Protein AF-A0A9E2DGU1-F1 (afdb_monomer_lite)

Sequence (88 aa):
MTIDFEKSSRSLVSIFGIFLALFIVSCEDDDHAHEEEHTDAEGFILESSSETEVYREFKGTKTGSIILNAGETLELSVHFLGDDGKEL

Structure (mmCIF, N/CA/C/O backbone):
data_AF-A0A9E2DGU1-F1
#
_entry.id   AF-A0A9E2DGU1-F1
#
loop_
_atom_site.group_PDB
_atom_site.id
_atom_site.type_symbol
_atom_site.label_atom_id
_atom_site.label_alt_id
_atom_site.label_comp_id
_atom_site.label_asym_id
_atom_site.label_entity_id
_atom_site.label_seq_id
_atom_site.pdbx_PDB_ins_code
_atom_site.Cartn_x
_atom_site.Cartn_y
_atom_site.Cartn_z
_atom_site.occupancy
_atom_site.B_iso_or_equiv
_atom_site.auth_seq_id
_atom_site.auth_comp_id
_atom_site.auth_asym_id
_atom_site.au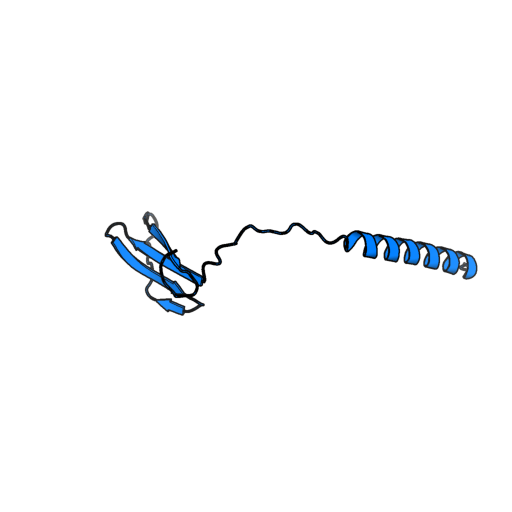th_atom_id
_atom_site.pdbx_PDB_model_num
ATOM 1 N N . MET A 1 1 ? -0.340 42.487 -52.572 1.00 45.59 1 MET A N 1
ATOM 2 C CA . MET A 1 1 ? 0.428 41.986 -51.414 1.00 45.59 1 MET A CA 1
ATOM 3 C C . MET A 1 1 ? 1.401 40.934 -51.935 1.00 45.59 1 MET A C 1
ATOM 5 O O . MET A 1 1 ? 1.068 39.759 -51.960 1.00 45.59 1 MET A O 1
ATOM 9 N N . THR A 1 2 ? 2.539 41.352 -52.492 1.00 52.16 2 THR A N 1
ATOM 10 C CA . THR A 1 2 ? 3.583 40.429 -52.959 1.00 52.16 2 THR A CA 1
ATOM 11 C C . THR A 1 2 ? 4.416 40.048 -51.747 1.00 52.16 2 THR A C 1
ATOM 13 O O . THR A 1 2 ? 5.108 40.885 -51.180 1.00 52.16 2 THR A O 1
ATOM 16 N N . ILE A 1 3 ? 4.263 38.816 -51.274 1.00 58.25 3 ILE A N 1
ATOM 17 C CA . ILE A 1 3 ? 5.099 38.299 -50.193 1.00 58.25 3 ILE A CA 1
ATOM 18 C C . ILE A 1 3 ? 6.467 38.027 -50.822 1.00 58.25 3 ILE A C 1
ATOM 20 O O . ILE A 1 3 ? 6.586 37.129 -51.654 1.00 58.25 3 ILE A O 1
ATOM 24 N N . ASP A 1 4 ? 7.475 38.834 -50.480 1.00 60.00 4 ASP A N 1
ATOM 25 C CA . ASP A 1 4 ? 8.853 38.659 -50.950 1.00 60.00 4 ASP A CA 1
ATOM 26 C C . ASP A 1 4 ? 9.412 37.326 -50.431 1.00 60.00 4 ASP A C 1
ATOM 28 O O . ASP A 1 4 ? 9.915 37.218 -49.307 1.00 60.00 4 ASP A O 1
ATOM 32 N N . PHE A 1 5 ? 9.287 36.291 -51.263 1.00 57.66 5 PHE A N 1
ATOM 33 C CA . PHE A 1 5 ? 9.619 34.901 -50.946 1.00 57.66 5 PHE A CA 1
ATOM 34 C C . PHE A 1 5 ? 11.084 34.727 -50.523 1.00 57.66 5 PHE A C 1
ATOM 36 O O . PHE A 1 5 ? 11.392 33.915 -49.656 1.00 57.66 5 PHE A O 1
ATOM 43 N N . GLU A 1 6 ? 11.990 35.542 -51.062 1.00 60.81 6 GLU A N 1
ATOM 44 C CA . GLU A 1 6 ? 13.420 35.490 -50.747 1.00 60.81 6 GLU A CA 1
ATOM 45 C C . GLU A 1 6 ? 13.732 36.040 -49.342 1.00 60.81 6 GLU A C 1
ATOM 47 O O . GLU A 1 6 ? 14.498 35.446 -48.580 1.00 60.81 6 GLU A O 1
ATOM 52 N N . LYS A 1 7 ? 13.065 37.134 -48.944 1.00 60.06 7 LYS A N 1
ATOM 53 C CA . LYS A 1 7 ? 13.150 37.692 -47.585 1.00 60.06 7 LYS A CA 1
ATOM 54 C C . LYS A 1 7 ? 12.478 36.763 -46.570 1.00 60.06 7 LYS A C 1
ATOM 56 O O . LYS A 1 7 ? 12.999 36.578 -45.471 1.00 60.06 7 LYS A O 1
ATOM 61 N N . SER A 1 8 ? 11.360 36.148 -46.962 1.00 65.00 8 SER A N 1
ATOM 62 C CA . SER A 1 8 ? 10.650 35.137 -46.174 1.00 65.00 8 SER A CA 1
ATOM 63 C C . SER A 1 8 ? 11.506 33.885 -45.959 1.00 65.00 8 SER A C 1
ATOM 65 O O . SER A 1 8 ? 11.661 33.459 -44.821 1.00 65.00 8 SER A O 1
ATOM 67 N N . SER A 1 9 ? 12.161 33.366 -47.001 1.00 67.31 9 SER A N 1
ATOM 68 C CA . SER A 1 9 ? 13.052 32.202 -46.921 1.00 67.31 9 SER A CA 1
ATOM 69 C C . SER A 1 9 ? 14.248 32.449 -45.995 1.00 67.31 9 SER A C 1
ATOM 71 O O . SER A 1 9 ? 14.510 31.656 -45.094 1.00 67.31 9 SER A O 1
ATOM 73 N N . ARG A 1 10 ? 14.913 33.608 -46.108 1.00 73.38 10 ARG A N 1
ATOM 74 C CA . ARG A 1 10 ? 16.017 33.988 -45.203 1.00 73.38 10 ARG A CA 1
ATOM 75 C C . ARG A 1 10 ? 15.562 34.115 -43.747 1.00 73.38 10 ARG A C 1
ATOM 77 O O . ARG A 1 10 ? 16.281 33.701 -42.841 1.00 73.38 10 ARG A O 1
ATOM 84 N N . SER A 1 11 ? 14.360 34.651 -43.525 1.00 74.38 11 SER A N 1
ATOM 85 C CA . SER A 1 11 ? 13.756 34.742 -42.193 1.00 74.38 11 SER A CA 1
ATOM 86 C C . SER A 1 11 ? 13.401 33.365 -41.629 1.00 74.38 11 SER A C 1
ATOM 88 O O . SER A 1 11 ? 13.638 33.117 -40.452 1.00 74.38 11 SER A O 1
ATOM 90 N N . LEU A 1 12 ? 12.865 32.462 -42.453 1.00 76.94 12 LEU A N 1
ATOM 91 C CA . LEU A 1 12 ? 12.509 31.100 -42.055 1.00 76.94 12 LEU A CA 1
ATOM 92 C C . LEU A 1 12 ? 13.750 30.270 -41.720 1.00 76.94 12 LEU A C 1
ATOM 94 O O . LEU A 1 12 ? 13.753 29.578 -40.708 1.00 76.94 12 LEU A O 1
ATOM 98 N N . VAL A 1 13 ? 14.826 30.402 -42.501 1.00 81.44 13 VAL A N 1
ATOM 99 C CA . VAL A 1 13 ? 16.120 29.764 -42.210 1.00 81.44 13 VAL A CA 1
ATOM 100 C C . VAL A 1 13 ? 16.697 30.277 -40.888 1.00 81.44 13 VAL A C 1
ATOM 102 O O . VAL A 1 13 ? 17.191 29.485 -40.092 1.00 81.44 13 VAL A O 1
ATOM 105 N N . SER A 1 14 ? 16.581 31.579 -40.609 1.00 81.50 14 SER A N 1
ATOM 106 C CA . SER A 1 14 ? 17.016 32.148 -39.328 1.00 81.50 14 SER A CA 1
ATOM 107 C C . SER A 1 14 ? 16.196 31.622 -38.148 1.00 81.50 14 SER A C 1
ATOM 109 O O . SER A 1 14 ? 16.772 31.274 -37.123 1.00 81.50 14 SER A O 1
ATOM 111 N N . ILE A 1 15 ? 14.867 31.550 -38.277 1.00 82.75 15 ILE A N 1
ATOM 112 C CA . ILE A 1 15 ? 13.981 31.034 -37.222 1.00 82.75 15 ILE A CA 1
ATOM 113 C C . ILE A 1 15 ? 14.259 29.549 -36.977 1.00 82.75 15 ILE A C 1
ATOM 115 O O . ILE A 1 15 ? 14.382 29.129 -35.831 1.00 82.75 15 ILE A O 1
ATOM 119 N N . PHE A 1 16 ? 14.418 28.767 -38.044 1.00 82.56 16 PHE A N 1
ATOM 120 C CA . PHE A 1 16 ? 14.748 27.349 -37.958 1.00 82.56 16 PHE A CA 1
ATOM 121 C C . PHE A 1 16 ? 16.123 27.114 -37.319 1.00 82.56 16 PHE A C 1
ATOM 123 O O . PHE A 1 16 ? 16.264 26.222 -36.489 1.00 82.56 16 PHE A O 1
ATOM 130 N N . GLY A 1 17 ? 17.116 27.953 -37.630 1.00 83.50 17 GLY A N 1
ATOM 131 C CA . GLY A 1 17 ? 18.433 27.911 -36.992 1.00 83.50 17 GLY A CA 1
ATOM 132 C C . GLY A 1 17 ? 18.387 28.225 -35.494 1.00 83.50 17 GLY A C 1
ATOM 133 O O . GLY A 1 17 ? 19.026 27.532 -34.709 1.00 83.50 17 GLY A O 1
ATOM 134 N N . ILE A 1 18 ? 17.585 29.214 -35.084 1.00 83.25 18 ILE A N 1
ATOM 135 C CA . ILE A 1 18 ? 17.356 29.519 -33.662 1.00 83.25 18 ILE A CA 1
ATOM 136 C C . ILE A 1 18 ? 16.651 28.343 -32.973 1.00 83.25 18 ILE A C 1
ATOM 138 O O . ILE A 1 18 ? 17.039 27.960 -31.876 1.00 83.25 18 ILE A O 1
ATOM 142 N N . PHE A 1 19 ? 15.659 27.733 -33.624 1.00 82.12 19 PHE A N 1
ATOM 143 C CA . PHE A 1 19 ? 14.930 26.587 -33.081 1.00 82.12 19 PHE A CA 1
ATOM 144 C C . PHE A 1 19 ? 15.835 25.360 -32.890 1.00 82.12 19 PHE A C 1
ATOM 146 O O . PHE A 1 19 ? 15.797 24.729 -31.839 1.00 82.12 19 PHE A O 1
ATOM 153 N N . LEU A 1 20 ? 16.700 25.062 -33.866 1.00 82.00 20 LEU A N 1
ATOM 154 C CA . LEU A 1 20 ? 17.713 24.008 -33.761 1.00 82.00 20 LEU A CA 1
ATOM 155 C C . LEU A 1 20 ? 18.732 24.294 -32.650 1.00 82.00 20 LEU A C 1
ATOM 157 O O . LEU A 1 20 ? 19.094 23.382 -31.915 1.00 82.00 20 LEU A O 1
ATOM 161 N N . ALA A 1 21 ? 19.169 25.548 -32.497 1.00 79.00 21 ALA A N 1
ATOM 162 C CA . ALA A 1 21 ? 20.086 25.933 -31.425 1.00 79.00 21 ALA A CA 1
ATOM 163 C C . ALA A 1 21 ? 19.450 25.764 -30.034 1.00 79.00 21 ALA A C 1
ATOM 165 O O . ALA A 1 21 ? 20.088 25.231 -29.132 1.00 79.00 21 ALA A O 1
ATOM 166 N N . LEU A 1 22 ? 18.182 26.160 -29.871 1.00 76.50 22 LEU A N 1
ATOM 167 C CA . LEU A 1 22 ? 17.434 25.972 -28.622 1.00 76.50 22 LEU A CA 1
ATOM 168 C C . LEU A 1 22 ? 17.161 24.491 -28.323 1.00 76.50 22 LEU A C 1
ATOM 170 O O . LEU A 1 22 ? 17.184 24.098 -27.162 1.00 76.50 22 LEU A O 1
ATOM 174 N N . PHE A 1 23 ? 16.944 23.665 -29.351 1.00 74.00 23 PHE A N 1
ATOM 175 C CA . PHE A 1 23 ? 16.751 22.222 -29.191 1.00 74.00 23 PHE A CA 1
ATOM 176 C C . PHE A 1 23 ? 18.009 21.527 -28.651 1.00 74.00 23 PHE A C 1
ATOM 178 O O . PHE A 1 23 ? 17.899 20.695 -27.760 1.00 74.00 23 PHE A O 1
ATOM 185 N N . ILE A 1 24 ? 19.201 21.906 -29.131 1.00 69.00 24 ILE A N 1
ATOM 186 C CA . ILE A 1 24 ? 20.467 21.351 -28.624 1.00 69.00 24 ILE A CA 1
ATOM 187 C C . ILE A 1 24 ? 20.727 21.798 -27.176 1.00 69.00 24 ILE A C 1
ATOM 189 O O . ILE A 1 24 ? 21.119 20.970 -26.366 1.00 69.00 24 ILE A O 1
ATOM 193 N N . VAL A 1 25 ? 20.447 23.060 -26.822 1.00 68.25 25 VAL A N 1
ATOM 194 C CA . VAL A 1 25 ? 20.591 23.564 -25.436 1.00 68.25 25 VAL A CA 1
ATOM 195 C C . VAL A 1 25 ? 19.580 22.924 -24.473 1.00 68.25 25 VAL A C 1
ATOM 197 O O . VAL A 1 25 ? 19.867 22.780 -23.292 1.00 68.25 25 VAL A O 1
ATOM 200 N N . SER A 1 26 ? 18.405 22.510 -24.958 1.00 63.75 26 SER A N 1
ATOM 201 C CA . SER A 1 26 ? 17.422 21.772 -24.150 1.00 63.75 26 SER A CA 1
ATOM 202 C C . SER A 1 26 ? 17.800 20.304 -23.912 1.00 63.75 26 SER A C 1
ATOM 204 O O . SER A 1 26 ? 17.157 19.660 -23.088 1.00 63.75 26 SER A O 1
ATOM 206 N N . CYS A 1 27 ? 18.786 19.780 -24.645 1.00 61.56 27 CYS A N 1
ATOM 207 C CA . CYS A 1 27 ? 19.390 18.464 -24.439 1.00 61.56 27 CYS A CA 1
ATOM 208 C C . CYS A 1 27 ? 20.762 18.577 -23.751 1.00 61.56 27 CYS A C 1
ATOM 210 O O . CYS A 1 27 ? 21.585 17.677 -23.908 1.00 61.56 27 CYS A O 1
ATOM 212 N N . GLU A 1 28 ? 21.030 19.671 -23.024 1.00 51.41 28 GLU A N 1
ATOM 213 C CA . GLU A 1 28 ? 22.061 19.640 -21.985 1.00 51.41 28 GLU A CA 1
ATOM 214 C C . GLU A 1 28 ? 21.605 18.581 -20.979 1.00 51.41 28 GLU A C 1
ATOM 216 O O . GLU A 1 28 ? 20.570 18.745 -20.328 1.00 51.41 28 GLU A O 1
ATOM 221 N N . ASP A 1 29 ? 22.319 17.458 -20.994 1.00 57.00 29 ASP A N 1
ATOM 222 C CA . ASP A 1 29 ? 22.142 16.312 -20.116 1.00 57.00 29 ASP A CA 1
ATOM 223 C C . ASP A 1 29 ? 22.104 16.856 -18.691 1.00 57.00 29 ASP A C 1
ATOM 225 O O . ASP A 1 29 ? 23.088 17.402 -18.182 1.00 57.00 29 ASP A O 1
ATOM 229 N N . ASP A 1 30 ? 20.927 16.791 -18.080 1.00 58.03 30 ASP A N 1
ATOM 230 C CA . ASP A 1 30 ? 20.763 17.001 -16.656 1.00 58.03 30 ASP A CA 1
ATOM 231 C C . ASP A 1 30 ? 21.405 15.783 -15.983 1.00 58.03 30 ASP A C 1
ATOM 233 O O . ASP A 1 30 ? 20.731 14.891 -15.477 1.00 58.03 30 ASP A O 1
ATOM 237 N N . ASP A 1 31 ? 22.742 15.734 -16.024 1.00 57.00 31 ASP A N 1
ATOM 238 C CA . ASP A 1 31 ? 23.632 14.787 -15.351 1.00 57.00 31 ASP A CA 1
ATOM 239 C C . ASP A 1 31 ? 23.601 15.031 -13.834 1.00 57.00 31 ASP A C 1
ATOM 241 O O . ASP A 1 31 ? 24.599 14.937 -13.111 1.00 57.00 31 ASP A O 1
ATOM 245 N N . HIS A 1 32 ? 22.425 15.356 -13.306 1.00 62.84 32 HIS A N 1
ATOM 246 C CA . HIS A 1 32 ? 22.074 15.033 -11.950 1.00 62.84 32 HIS A CA 1
ATOM 247 C C . HIS A 1 32 ? 22.015 13.510 -11.891 1.00 62.84 32 HIS A C 1
ATOM 249 O O . HIS A 1 32 ? 20.967 12.881 -12.013 1.00 62.84 32 HIS A O 1
ATOM 255 N N . ALA A 1 33 ? 23.196 12.909 -11.723 1.00 59.94 33 ALA A N 1
ATOM 256 C CA . ALA A 1 33 ? 23.342 11.591 -11.152 1.00 59.94 33 ALA A CA 1
ATOM 257 C C . ALA A 1 33 ? 22.639 11.639 -9.794 1.00 59.94 33 ALA A C 1
ATOM 259 O O . ALA A 1 33 ? 23.226 11.985 -8.768 1.00 59.94 33 ALA A O 1
ATOM 260 N N . HIS A 1 34 ? 21.339 11.362 -9.812 1.00 62.56 34 HIS A N 1
ATOM 261 C CA . HIS A 1 34 ? 20.572 11.029 -8.639 1.00 62.56 34 HIS A CA 1
ATOM 262 C C . HIS A 1 34 ? 21.102 9.666 -8.183 1.00 62.56 34 HIS A C 1
ATOM 264 O O . HIS A 1 34 ? 20.485 8.631 -8.389 1.00 62.56 34 HIS A O 1
ATOM 270 N N . GLU A 1 35 ? 22.275 9.678 -7.544 1.00 58.12 35 GLU A N 1
ATOM 271 C CA . GLU A 1 35 ? 22.702 8.635 -6.605 1.00 58.12 35 GLU A CA 1
ATOM 272 C C . GLU A 1 35 ? 21.843 8.666 -5.328 1.00 58.12 35 GLU A C 1
ATOM 274 O O . GLU A 1 35 ? 22.180 8.061 -4.313 1.00 58.12 35 GLU A O 1
ATOM 279 N N . GLU A 1 36 ? 20.716 9.376 -5.355 1.00 58.38 36 GLU A N 1
ATOM 280 C CA . GLU A 1 36 ? 19.629 9.107 -4.442 1.00 58.38 36 GLU A CA 1
ATOM 281 C C . GLU A 1 36 ? 19.019 7.785 -4.886 1.00 58.38 36 GLU A C 1
ATOM 283 O O . GLU A 1 36 ? 18.211 7.722 -5.807 1.00 58.38 36 GLU A O 1
ATOM 288 N N . GLU A 1 37 ? 19.488 6.714 -4.251 1.00 60.94 37 GLU A N 1
ATOM 289 C CA . GLU A 1 37 ? 18.832 5.417 -4.217 1.00 60.94 37 GLU A CA 1
ATOM 290 C C . GLU A 1 37 ? 17.384 5.646 -3.765 1.00 60.94 37 GLU A C 1
ATOM 292 O O . GLU A 1 37 ? 17.065 5.658 -2.576 1.00 60.94 37 GLU A O 1
ATOM 297 N N . HIS A 1 38 ? 16.500 5.927 -4.722 1.00 65.38 38 HIS A N 1
ATOM 298 C CA . HIS A 1 38 ? 15.076 5.950 -4.479 1.00 65.38 38 HIS A CA 1
ATOM 299 C C . HIS A 1 38 ? 14.717 4.527 -4.066 1.00 65.38 38 HIS A C 1
ATOM 301 O O . HIS A 1 38 ? 14.770 3.597 -4.869 1.00 65.38 38 HIS A O 1
ATOM 307 N N . THR A 1 39 ? 14.445 4.332 -2.777 1.00 65.75 39 THR A N 1
ATOM 308 C CA . THR A 1 39 ? 13.879 3.078 -2.299 1.00 65.75 39 THR A CA 1
ATOM 309 C C . THR A 1 39 ? 12.472 2.982 -2.870 1.00 65.75 39 THR A C 1
ATOM 311 O O . THR A 1 39 ? 11.515 3.517 -2.307 1.00 65.75 39 THR A O 1
ATOM 314 N N . ASP A 1 40 ? 12.367 2.338 -4.028 1.00 76.19 40 ASP A N 1
ATOM 315 C CA . ASP A 1 40 ? 11.097 2.064 -4.677 1.00 76.19 40 ASP A CA 1
ATOM 316 C C . ASP A 1 40 ? 10.330 1.062 -3.811 1.00 76.19 40 ASP A C 1
ATOM 318 O O . ASP A 1 40 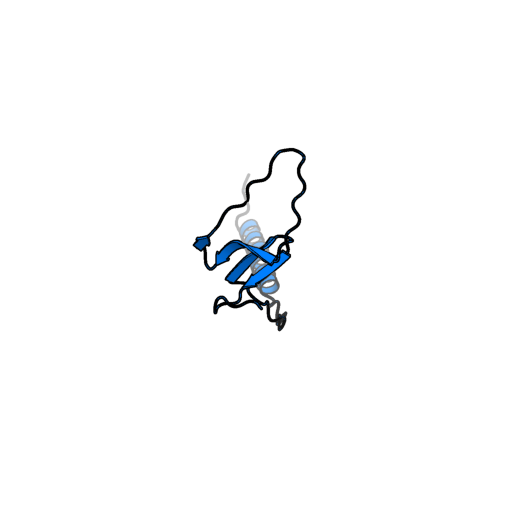? 10.628 -0.134 -3.754 1.00 76.19 40 ASP A O 1
ATOM 322 N N . ALA A 1 41 ? 9.359 1.579 -3.059 1.00 89.00 41 ALA A N 1
ATOM 323 C CA . ALA A 1 41 ? 8.433 0.744 -2.321 1.00 89.00 41 ALA A CA 1
ATOM 324 C C . ALA A 1 41 ? 7.481 0.070 -3.317 1.00 89.00 41 ALA A C 1
ATOM 326 O O . ALA A 1 41 ? 6.681 0.719 -3.990 1.00 89.00 41 ALA A O 1
ATOM 327 N N . GLU A 1 42 ? 7.527 -1.254 -3.364 1.00 93.06 42 GLU A N 1
ATOM 328 C CA . GLU A 1 42 ? 6.667 -2.091 -4.203 1.00 93.06 42 GLU A CA 1
ATOM 329 C C . GLU A 1 42 ? 5.322 -2.400 -3.515 1.00 93.06 42 GLU A C 1
ATOM 331 O O . GLU A 1 42 ? 4.443 -3.075 -4.068 1.00 93.06 42 GLU A O 1
ATOM 336 N N . GLY A 1 43 ? 5.139 -1.906 -2.288 1.00 95.44 43 GLY A N 1
ATOM 337 C CA . GLY A 1 43 ? 3.905 -2.028 -1.527 1.00 95.44 43 GLY A CA 1
ATOM 338 C C . GLY A 1 43 ? 3.943 -1.348 -0.162 1.00 95.44 43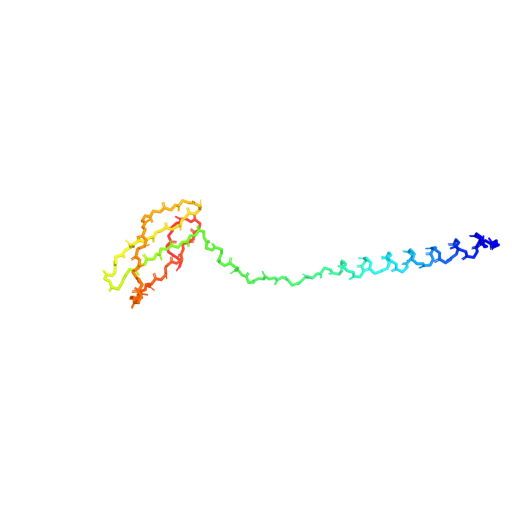 GLY A C 1
ATOM 339 O O . GLY A 1 43 ? 4.916 -0.695 0.209 1.00 95.44 43 GLY A O 1
ATOM 340 N N . PHE A 1 44 ? 2.868 -1.523 0.602 1.00 96.69 44 PHE A N 1
ATOM 341 C CA . PHE A 1 44 ? 2.774 -1.100 1.995 1.00 96.69 44 PHE A CA 1
ATOM 342 C C . PHE A 1 44 ? 1.764 -1.949 2.779 1.00 96.69 44 PHE A C 1
ATOM 344 O O . PHE A 1 44 ? 0.822 -2.520 2.218 1.00 96.69 44 PHE A O 1
ATOM 351 N N . ILE A 1 45 ? 1.946 -1.997 4.094 1.00 97.75 45 ILE A N 1
ATOM 352 C CA . ILE A 1 45 ? 1.003 -2.537 5.073 1.00 97.75 45 ILE A CA 1
ATOM 353 C C . ILE A 1 45 ? 0.466 -1.374 5.902 1.00 97.75 45 ILE A C 1
ATOM 355 O O . ILE A 1 45 ? 1.221 -0.480 6.283 1.00 97.75 45 ILE A O 1
ATOM 359 N N . LEU A 1 46 ? -0.832 -1.399 6.189 1.00 97.62 46 LEU A N 1
ATOM 360 C CA . LEU A 1 46 ? -1.445 -0.567 7.213 1.00 97.62 46 LEU A CA 1
ATOM 361 C C . LEU A 1 46 ? -1.723 -1.424 8.439 1.00 97.62 46 LEU A C 1
ATOM 363 O O . LEU A 1 46 ? -2.443 -2.425 8.367 1.00 97.62 46 LEU A O 1
ATOM 367 N N . GLU A 1 47 ? -1.163 -0.998 9.557 1.00 97.31 47 GLU A N 1
ATOM 368 C CA . GLU A 1 47 ? -1.295 -1.640 10.852 1.00 97.31 47 GLU A CA 1
ATOM 369 C C . GLU A 1 47 ? -2.117 -0.756 11.792 1.00 97.31 47 GLU A C 1
ATOM 371 O O . GLU A 1 47 ? -1.964 0.462 11.824 1.00 97.31 47 GLU A O 1
ATOM 376 N N . SER A 1 48 ? -3.035 -1.362 12.537 1.00 95.06 48 SER A N 1
ATOM 377 C CA . SER A 1 48 ? -3.818 -0.665 13.560 1.00 95.06 48 SER A CA 1
ATOM 378 C C . SER A 1 48 ? -3.026 -0.448 14.849 1.00 95.06 48 SER A C 1
ATOM 380 O O . SER A 1 48 ? -2.031 -1.116 15.104 1.00 95.06 48 SER A O 1
ATOM 382 N N . SER A 1 49 ? -3.543 0.395 15.743 1.00 93.25 49 SER A N 1
ATOM 383 C CA . SER A 1 49 ? -2.978 0.609 17.087 1.00 93.25 49 SER A CA 1
ATOM 384 C C . SER A 1 49 ? -2.880 -0.650 17.964 1.00 93.25 49 SER A C 1
ATOM 386 O O . SER A 1 49 ? -2.267 -0.613 19.026 1.00 93.25 49 SER A O 1
ATOM 388 N N . SER A 1 50 ? -3.501 -1.758 17.546 1.00 93.38 50 SER A N 1
ATOM 389 C CA . SER A 1 50 ? -3.397 -3.073 18.188 1.00 93.38 50 SER A CA 1
ATOM 390 C C . SER A 1 50 ? -2.356 -3.984 17.521 1.00 93.38 50 SER A C 1
ATOM 392 O O . SER A 1 50 ? -2.470 -5.202 17.644 1.00 93.38 50 SER A O 1
ATOM 394 N N . GLU A 1 51 ? -1.405 -3.419 16.767 1.00 93.44 51 GLU A N 1
ATOM 395 C CA . GLU A 1 51 ? -0.339 -4.147 16.051 1.00 93.44 51 GLU A CA 1
ATOM 396 C C . GLU A 1 51 ? -0.898 -5.239 15.118 1.00 93.44 51 GLU A C 1
ATOM 398 O O . GLU A 1 51 ? -0.391 -6.352 14.997 1.00 93.44 51 GLU A O 1
ATOM 403 N N . THR A 1 52 ? -2.056 -4.952 14.521 1.00 94.75 52 THR A N 1
ATOM 404 C CA . THR A 1 52 ? -2.741 -5.867 13.604 1.00 94.75 52 THR A CA 1
ATOM 405 C C . THR A 1 52 ? -2.765 -5.260 12.216 1.00 94.75 52 THR A C 1
ATOM 407 O O . THR A 1 52 ? -3.323 -4.175 12.036 1.00 94.75 52 THR A O 1
ATOM 410 N N . GLU A 1 53 ? -2.220 -5.984 11.240 1.00 96.25 53 GLU A N 1
ATOM 411 C CA . GLU A 1 53 ? -2.350 -5.675 9.818 1.00 96.25 53 GLU A CA 1
ATOM 412 C C . GLU A 1 53 ? -3.828 -5.687 9.403 1.00 96.25 53 GLU A C 1
ATOM 414 O O . GLU A 1 53 ? -4.512 -6.711 9.473 1.00 96.25 53 GLU A O 1
ATOM 419 N N . VAL A 1 54 ? -4.322 -4.533 8.958 1.00 96.94 54 VAL A N 1
ATOM 420 C CA . VAL A 1 54 ? -5.713 -4.352 8.508 1.00 96.94 54 VAL A CA 1
ATOM 421 C C . VAL A 1 54 ? -5.826 -4.226 6.992 1.00 96.94 54 VAL A C 1
ATOM 423 O O . VAL A 1 54 ? -6.888 -4.488 6.417 1.00 96.94 54 VAL A O 1
ATOM 426 N N . TYR A 1 55 ? -4.738 -3.834 6.332 1.00 97.94 55 TYR A N 1
ATOM 427 C CA . TYR A 1 55 ? -4.674 -3.698 4.887 1.00 97.94 55 TYR A CA 1
ATOM 428 C C . TYR A 1 55 ? -3.250 -3.907 4.387 1.00 97.94 55 TYR A C 1
ATOM 430 O O . TYR A 1 55 ? -2.291 -3.482 5.025 1.00 97.94 55 TYR A O 1
ATOM 438 N N . ARG A 1 56 ? -3.128 -4.499 3.204 1.00 97.56 56 ARG A N 1
ATOM 439 C CA . ARG A 1 56 ? -1.871 -4.649 2.481 1.00 97.56 56 ARG A CA 1
ATOM 440 C C . ARG A 1 56 ? -2.089 -4.396 1.007 1.00 97.56 56 ARG A C 1
ATOM 442 O O . ARG A 1 56 ? -3.021 -4.932 0.408 1.00 97.56 56 ARG A O 1
ATOM 449 N N . GLU A 1 57 ? -1.165 -3.659 0.416 1.00 97.50 57 GLU A N 1
ATOM 450 C CA . GLU A 1 57 ? -1.031 -3.519 -1.025 1.00 97.50 57 GLU A CA 1
ATOM 451 C C . GLU A 1 57 ? 0.384 -3.893 -1.442 1.00 97.50 57 GLU A C 1
ATOM 453 O O . GLU A 1 57 ? 1.347 -3.429 -0.844 1.00 97.50 57 GLU A O 1
ATOM 458 N N . PHE A 1 58 ? 0.513 -4.756 -2.445 1.00 97.06 58 PHE A N 1
ATOM 459 C CA . PHE A 1 58 ? 1.806 -5.198 -2.953 1.00 97.06 58 PHE A CA 1
ATOM 460 C C . PHE A 1 58 ? 1.710 -5.514 -4.443 1.00 97.06 58 PHE A C 1
ATOM 462 O O . PHE A 1 58 ? 0.905 -6.361 -4.842 1.00 97.06 58 PHE A O 1
ATOM 469 N N . LYS A 1 59 ? 2.500 -4.820 -5.272 1.00 95.06 59 LYS A N 1
ATOM 470 C CA . LYS A 1 59 ? 2.562 -5.006 -6.735 1.00 95.06 59 LYS A CA 1
ATOM 471 C C . LYS A 1 59 ? 1.177 -5.060 -7.398 1.00 95.06 59 LYS A C 1
ATOM 473 O O . LYS A 1 59 ? 0.877 -5.928 -8.216 1.00 95.06 59 LYS A O 1
ATOM 478 N N . GLY A 1 60 ? 0.288 -4.157 -6.978 1.00 93.19 60 GLY A N 1
ATOM 479 C CA . GLY A 1 60 ? -1.090 -4.049 -7.473 1.00 93.19 60 GLY A CA 1
ATOM 480 C C . GLY A 1 60 ? -2.090 -5.060 -6.894 1.00 93.19 60 GLY A C 1
ATOM 481 O O . GLY A 1 60 ? -3.282 -4.969 -7.189 1.00 93.19 60 GLY A O 1
ATOM 482 N N . THR A 1 61 ? -1.652 -5.994 -6.047 1.00 96.69 61 THR A N 1
ATOM 483 C CA . THR A 1 61 ? -2.536 -6.908 -5.308 1.00 96.69 61 THR A CA 1
ATOM 484 C C . THR A 1 61 ? -2.905 -6.302 -3.959 1.00 96.69 61 THR A C 1
ATOM 486 O O . THR A 1 61 ? -2.035 -5.798 -3.254 1.00 96.69 61 THR A O 1
ATOM 489 N N . LYS A 1 62 ? -4.188 -6.368 -3.586 1.00 97.12 62 LYS A N 1
ATOM 490 C CA . LYS A 1 62 ? -4.709 -5.812 -2.329 1.00 97.12 62 LYS A CA 1
ATOM 491 C C . LYS A 1 62 ? -5.328 -6.909 -1.464 1.00 97.12 62 LYS A C 1
ATOM 493 O O . LYS A 1 62 ? -6.091 -7.729 -1.976 1.00 97.12 62 LYS A O 1
ATOM 498 N N . THR A 1 63 ? -5.060 -6.865 -0.163 1.00 97.38 63 THR A N 1
ATOM 499 C CA . THR A 1 63 ? -5.654 -7.743 0.855 1.00 97.38 63 THR A CA 1
ATOM 500 C C . THR A 1 63 ? -6.123 -6.901 2.039 1.00 97.38 63 THR A C 1
ATOM 502 O O . THR A 1 63 ? -5.457 -5.946 2.425 1.00 97.38 63 THR A O 1
ATOM 505 N N . GLY A 1 64 ? -7.265 -7.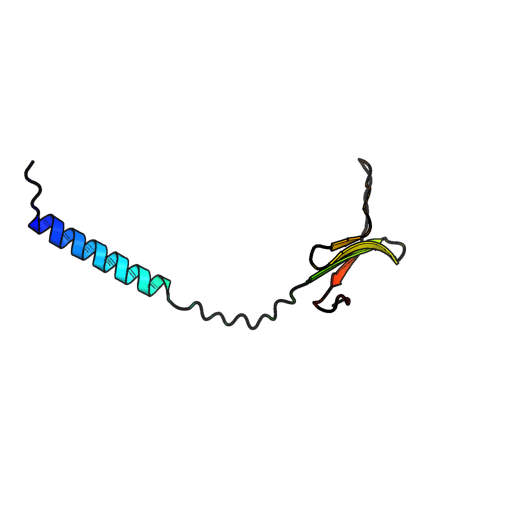253 2.632 1.00 96.06 64 GLY A N 1
ATOM 506 C CA . GLY A 1 64 ? -7.864 -6.480 3.722 1.00 96.06 64 GLY A CA 1
ATOM 507 C C . GLY A 1 64 ? -8.719 -5.307 3.233 1.00 96.06 64 GLY A C 1
ATOM 508 O O . GLY A 1 64 ? -8.939 -5.119 2.035 1.00 96.06 64 G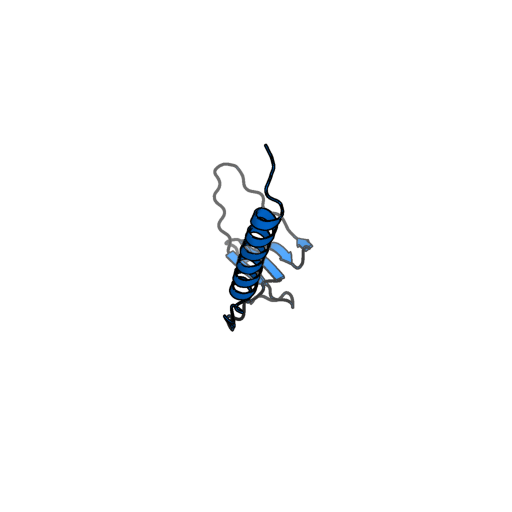LY A O 1
ATOM 509 N N . SER A 1 65 ? -9.272 -4.547 4.174 1.00 94.06 65 SER A N 1
ATOM 510 C CA . SER A 1 65 ? -10.134 -3.396 3.897 1.00 94.06 65 SER A CA 1
ATOM 511 C C . SER A 1 65 ? -10.240 -2.518 5.137 1.00 94.06 65 SER A C 1
ATOM 513 O O . SER A 1 65 ? -10.267 -3.023 6.257 1.00 94.06 65 SER A O 1
ATOM 515 N N . ILE A 1 66 ? -10.341 -1.208 4.925 1.00 92.88 66 ILE A N 1
ATOM 516 C CA . ILE A 1 66 ? -10.550 -0.228 5.986 1.00 92.88 66 ILE A CA 1
ATOM 517 C C . ILE A 1 66 ? -11.949 0.352 5.824 1.00 92.88 66 ILE A C 1
ATOM 519 O O . ILE A 1 66 ? -12.309 0.850 4.757 1.00 92.88 66 ILE A O 1
ATOM 523 N N . ILE A 1 67 ? -12.726 0.298 6.900 1.00 91.88 67 ILE A N 1
ATOM 524 C CA . ILE A 1 67 ? -14.042 0.925 6.998 1.00 91.88 67 ILE A CA 1
ATOM 525 C C . ILE A 1 67 ? -13.945 1.976 8.099 1.00 91.88 67 ILE A C 1
ATOM 527 O O . ILE A 1 67 ? -13.534 1.657 9.212 1.00 91.88 67 ILE A O 1
ATOM 531 N N . LEU A 1 68 ? -14.317 3.214 7.780 1.00 93.50 68 LEU A N 1
ATOM 532 C CA . LEU A 1 68 ? -14.325 4.336 8.714 1.00 93.50 68 LEU A CA 1
ATOM 533 C C . LEU A 1 68 ? -15.679 5.038 8.644 1.00 93.50 68 LEU A C 1
ATOM 535 O O . LEU A 1 68 ? -16.127 5.397 7.551 1.00 93.50 68 LEU A O 1
ATOM 539 N N . ASN A 1 69 ? -16.337 5.235 9.785 1.00 95.00 69 ASN A N 1
ATOM 540 C CA . ASN A 1 69 ? -17.601 5.960 9.817 1.00 95.00 69 ASN A CA 1
ATOM 541 C C . ASN A 1 69 ? -17.372 7.475 9.855 1.00 95.00 69 ASN A C 1
ATOM 543 O O . ASN A 1 69 ? -16.319 7.980 10.248 1.00 95.00 69 ASN A O 1
ATOM 547 N N . ALA A 1 70 ? -18.397 8.230 9.463 1.00 95.75 70 ALA A N 1
ATOM 548 C CA . ALA A 1 70 ? -18.341 9.684 9.519 1.00 95.75 70 ALA A CA 1
ATOM 549 C C . ALA A 1 70 ? -18.158 10.173 10.968 1.00 95.75 70 ALA A C 1
ATOM 551 O O . ALA A 1 70 ? -18.953 9.842 11.846 1.00 95.75 70 ALA A O 1
ATOM 552 N N . GLY A 1 71 ? -17.134 11.002 11.189 1.00 96.50 71 GLY A N 1
ATOM 553 C CA . GLY A 1 71 ? -16.809 11.569 12.501 1.00 96.50 71 GLY A CA 1
ATOM 554 C C . GLY A 1 71 ? -15.859 10.723 13.352 1.00 96.50 71 GLY A C 1
ATOM 555 O O . GLY A 1 71 ? -15.508 11.154 14.447 1.00 96.50 71 GLY A O 1
ATOM 556 N N . GLU A 1 72 ? -15.424 9.560 12.864 1.00 95.94 72 GLU A N 1
ATOM 557 C CA . GLU A 1 72 ? -14.374 8.767 13.503 1.00 95.94 72 GLU A CA 1
ATOM 558 C C . GLU A 1 72 ? -12.979 9.213 13.048 1.00 95.94 72 GLU A C 1
ATOM 560 O O . GLU A 1 72 ? -12.786 9.696 11.930 1.00 95.94 72 GLU A O 1
ATOM 565 N N . THR A 1 73 ? -11.997 8.997 13.921 1.00 93.88 73 THR A N 1
ATOM 566 C CA . THR A 1 73 ? -10.573 9.116 13.605 1.00 93.88 73 THR A CA 1
ATOM 567 C C . THR A 1 73 ? -9.955 7.734 13.704 1.00 93.88 73 THR A C 1
ATOM 569 O O . THR A 1 73 ? -10.183 7.026 14.684 1.00 93.88 73 THR A O 1
ATOM 572 N N . LEU A 1 74 ? -9.160 7.370 12.704 1.00 93.56 74 LEU A N 1
ATOM 573 C CA . LEU A 1 74 ? -8.415 6.121 12.675 1.00 93.56 74 LEU A CA 1
ATOM 574 C C . LEU A 1 74 ? -6.921 6.428 12.664 1.00 93.56 74 LEU A C 1
ATOM 576 O O . LEU A 1 74 ? -6.454 7.211 11.839 1.00 93.56 74 LEU A O 1
ATOM 580 N N . GLU A 1 75 ? -6.196 5.810 13.588 1.00 94.56 75 GLU A N 1
ATOM 581 C CA . GLU A 1 75 ? -4.741 5.878 13.686 1.00 94.56 75 GLU A CA 1
ATOM 582 C C . GLU A 1 75 ? -4.157 4.570 13.153 1.00 94.56 75 GLU A C 1
ATOM 584 O O . GLU A 1 75 ? -4.566 3.488 13.585 1.00 94.56 75 GLU A O 1
ATOM 589 N N . LEU A 1 76 ? -3.249 4.681 12.181 1.00 96.62 76 LEU A N 1
ATOM 590 C CA . LEU A 1 76 ? -2.608 3.553 11.514 1.00 96.62 76 LEU A CA 1
ATOM 591 C C . LEU A 1 76 ? -1.110 3.812 11.380 1.00 96.62 76 LEU A C 1
ATOM 593 O O . LEU A 1 76 ? -0.703 4.931 11.060 1.00 96.62 76 LEU A O 1
ATOM 597 N N . SER A 1 77 ? -0.322 2.756 11.539 1.00 97.06 77 SER A N 1
ATOM 598 C CA . SER A 1 77 ? 1.086 2.722 11.158 1.00 97.06 77 SER A CA 1
ATOM 599 C C . SER A 1 77 ? 1.212 2.238 9.714 1.00 97.06 77 SER A C 1
ATOM 601 O O . SER A 1 77 ? 0.467 1.362 9.270 1.00 97.06 77 SER A O 1
ATOM 603 N N . VAL A 1 78 ? 2.142 2.830 8.968 1.00 96.69 78 VAL A N 1
ATOM 604 C CA . VAL A 1 78 ? 2.506 2.410 7.609 1.00 96.69 78 VAL A CA 1
ATOM 605 C C . VAL A 1 78 ? 3.841 1.686 7.669 1.00 96.69 78 VAL A C 1
ATOM 607 O O . VAL A 1 78 ? 4.805 2.235 8.195 1.00 96.69 78 VAL A O 1
ATOM 610 N N . HIS A 1 79 ? 3.898 0.512 7.048 1.00 95.88 79 HIS A N 1
ATOM 611 C CA . HIS A 1 79 ? 5.128 -0.246 6.832 1.00 95.88 79 HIS A CA 1
ATOM 612 C C . HIS A 1 79 ? 5.335 -0.400 5.326 1.00 95.88 79 HIS A C 1
ATOM 614 O O . HIS A 1 79 ? 4.500 -1.009 4.655 1.00 95.88 79 HIS A O 1
ATOM 620 N N . PHE A 1 80 ? 6.396 0.181 4.768 1.00 95.56 80 PHE A N 1
ATOM 621 C CA . PHE A 1 80 ? 6.678 0.092 3.332 1.00 95.56 80 PHE A CA 1
ATOM 622 C C . PHE A 1 80 ? 7.313 -1.249 2.984 1.00 95.56 80 PHE A C 1
ATOM 624 O O . PHE A 1 80 ? 8.110 -1.775 3.753 1.00 95.56 80 PHE A O 1
ATOM 631 N N . LEU A 1 81 ? 6.958 -1.797 1.824 1.00 95.56 81 LEU A N 1
ATOM 632 C CA . LEU A 1 81 ? 7.449 -3.088 1.355 1.00 95.56 81 LEU A CA 1
ATOM 633 C C . LEU A 1 81 ? 8.423 -2.908 0.196 1.00 95.56 81 LEU A C 1
ATOM 635 O O . LEU A 1 81 ? 8.125 -2.181 -0.751 1.00 95.56 81 LEU A O 1
ATOM 639 N N . GLY A 1 82 ? 9.545 -3.620 0.249 1.00 92.44 82 GLY A N 1
ATOM 640 C CA . GLY A 1 82 ? 10.504 -3.712 -0.846 1.00 92.44 82 GLY A CA 1
ATOM 641 C C . GLY A 1 82 ? 10.072 -4.711 -1.917 1.00 92.44 82 GLY A C 1
ATOM 642 O O . GLY A 1 82 ? 9.031 -5.361 -1.810 1.00 92.44 82 GLY A O 1
ATOM 643 N N . ASP A 1 83 ? 10.906 -4.888 -2.941 1.00 92.19 83 ASP A N 1
ATOM 644 C CA . ASP A 1 83 ? 10.639 -5.798 -4.066 1.00 92.19 83 ASP A CA 1
ATOM 645 C C . ASP A 1 83 ? 10.404 -7.262 -3.663 1.00 92.19 83 ASP A C 1
ATOM 647 O O . ASP A 1 83 ? 9.615 -7.972 -4.302 1.00 92.19 83 ASP A O 1
ATOM 651 N N . ASP A 1 84 ? 11.016 -7.693 -2.559 1.00 91.94 84 ASP A N 1
ATOM 652 C CA . ASP A 1 84 ? 10.865 -9.031 -1.990 1.00 91.94 84 ASP A CA 1
ATOM 653 C C . ASP A 1 84 ? 9.618 -9.188 -1.096 1.00 91.94 84 ASP A C 1
ATOM 655 O O . ASP A 1 84 ? 9.363 -10.277 -0.571 1.00 91.94 84 ASP A O 1
ATOM 659 N N . GLY A 1 85 ? 8.831 -8.120 -0.937 1.00 90.62 85 GLY A N 1
ATOM 660 C CA . GLY A 1 85 ? 7.621 -8.080 -0.124 1.00 90.62 85 GLY A CA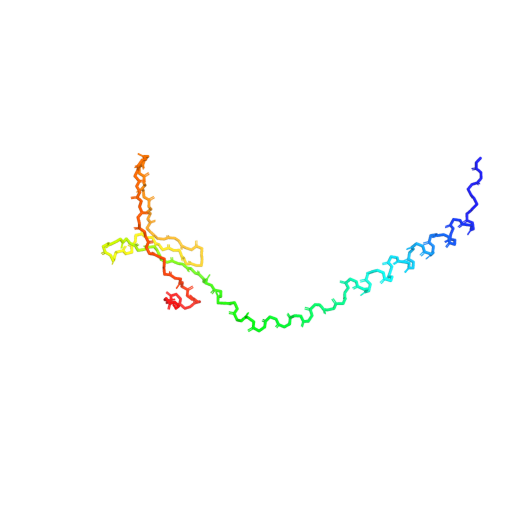 1
ATOM 661 C C . GLY A 1 85 ? 7.871 -8.033 1.383 1.00 90.62 85 GLY A C 1
ATOM 662 O O . GLY A 1 85 ? 6.911 -8.178 2.147 1.00 90.62 85 GLY A O 1
ATOM 663 N N . LYS A 1 86 ? 9.122 -7.855 1.823 1.00 91.94 86 LYS A N 1
ATOM 664 C CA . LYS A 1 86 ? 9.448 -7.590 3.226 1.00 91.94 86 LYS A CA 1
ATOM 665 C C . LYS A 1 86 ? 9.414 -6.100 3.512 1.00 91.94 86 LYS A C 1
ATOM 667 O O . LYS A 1 86 ? 9.543 -5.280 2.608 1.00 91.94 86 LYS A O 1
ATOM 672 N N . GLU A 1 87 ? 9.221 -5.784 4.784 1.00 91.69 87 GLU A N 1
ATOM 673 C CA . GLU A 1 87 ? 9.350 -4.418 5.271 1.00 91.69 87 GLU A CA 1
ATOM 674 C C . GLU A 1 87 ? 10.780 -3.903 5.058 1.00 91.69 87 GLU A C 1
ATOM 676 O O . GLU A 1 87 ? 11.740 -4.659 5.248 1.00 91.69 87 GLU A O 1
ATOM 681 N N . LEU A 1 88 ? 10.874 -2.650 4.610 1.00 85.44 88 LEU A N 1
ATOM 682 C CA . LEU A 1 88 ? 12.116 -1.914 4.367 1.00 85.44 88 LEU A CA 1
ATOM 683 C C . LEU A 1 88 ? 12.696 -1.318 5.654 1.00 85.44 88 LEU A C 1
ATOM 685 O O . LEU A 1 88 ? 11.909 -0.766 6.454 1.00 85.44 88 LEU A O 1
#

Foldseek 3Di:
DDDPVVVVVVVVVVVVVVVVVVVVVVPPPPPPPCPVPPQPQQWKFKAFPVRDTQWIDGNNDIDHDDDDDPPDDGDIDIFTAHPVRDGD

pLDDT: mean 82.31, std 15.4, range [45.59, 97.94]

Radius of gyration: 28.3 Å; chains: 1; bounding box: 42×51×71 Å

Secondary structure (DSSP, 8-state):
----HHHHHHHHHHHHHHHHHHHHHTTS--------------EEEEEETTS-EEEEEETTEEEE-----TT----EEEEEE-TTSSB-